Protein AF-A0A075MMZ0-F1 (afdb_monomer)

Radius of gyration: 24.99 Å; Cα contacts (8 Å, |Δi|>4): 158; chains: 1; bounding box: 72×41×54 Å

Secondary structure (DSSP, 8-state):
--EEEEEE-TTS--EEEEETT--S--SEES-TTS---EEEEEEEPPTT----HHHHHHHHHHHHHTT--------S-------------------------------------PPPP-EE-TTT--EESSHHHHHHHHHHHSGGG--

Sequence (147 aa):
MKMIQLWTNLDETEFAIKLASDAIGFRASTSDTADYVKLIDEIHEMDDQQIDWPFMLGKWIASWKDGFRHSALQYGHRTQKSQKDTAHDTLAYFPASNIKQKRKRGKRRRKSRRRKLDVRCRFCNLMFYNDVERATHEKEWHANKLL

Organism: NCBI:txid1459636

Foldseek 3Di:
DWKKWWFAAPVRPKIFIDIPPDPPDTPDIPDPPGDGDDTQAMDDDDPDDDDPRVVVRVVVSVCVVVVNGPPPVPPDDDDDDDDDDPDDDDDDDDDDDDDDDPDDPDPPPPPPPPQDQDDAAPPPRDTDNDVVVSVVCCCPVVVVVVD

Structure (mmCIF, N/CA/C/O backbone):
data_AF-A0A075MMZ0-F1
#
_entry.id   AF-A0A075MMZ0-F1
#
loop_
_atom_site.group_PDB
_atom_site.id
_atom_site.type_symbol
_atom_site.label_atom_id
_atom_site.label_alt_id
_atom_site.label_comp_id
_atom_site.label_asym_id
_atom_site.label_entity_id
_atom_site.label_seq_id
_atom_site.pdbx_PDB_ins_code
_atom_site.Cartn_x
_atom_site.Cartn_y
_atom_site.Cartn_z
_atom_site.occupancy
_atom_site.B_iso_or_equiv
_atom_site.auth_seq_id
_atom_site.auth_comp_id
_atom_site.auth_asym_id
_atom_site.auth_atom_id
_atom_site.pdbx_PDB_model_num
ATOM 1 N N . MET A 1 1 ? 0.170 -19.395 -4.534 1.00 70.06 1 MET A N 1
ATOM 2 C CA . MET A 1 1 ? -0.169 -17.962 -4.616 1.00 70.06 1 MET A CA 1
ATOM 3 C C . MET A 1 1 ? -0.259 -17.407 -3.215 1.00 70.06 1 MET A C 1
ATOM 5 O O . MET A 1 1 ? -1.097 -17.857 -2.439 1.00 70.06 1 MET A O 1
ATOM 9 N N . LYS A 1 2 ? 0.648 -16.498 -2.875 1.00 83.88 2 LYS A N 1
ATOM 10 C CA . LYS A 1 2 ? 0.616 -15.781 -1.603 1.00 83.88 2 LYS A CA 1
ATOM 11 C C . LYS A 1 2 ? -0.214 -14.514 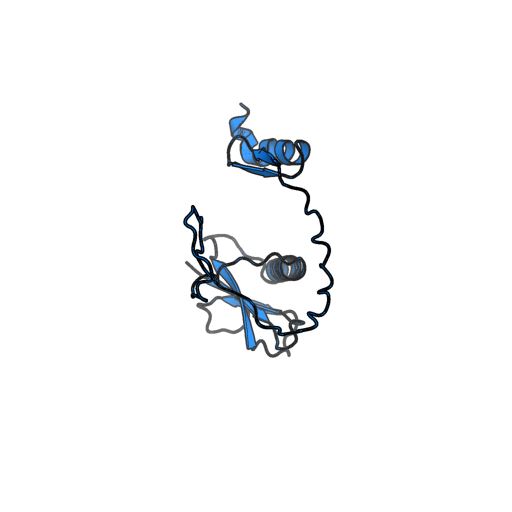-1.789 1.00 83.88 2 LYS A C 1
ATOM 13 O O . LYS A 1 2 ? -0.217 -13.921 -2.865 1.00 83.88 2 LYS A O 1
ATOM 18 N N . MET A 1 3 ? -0.961 -14.135 -0.763 1.00 90.62 3 MET A N 1
ATOM 19 C CA . MET A 1 3 ? -1.782 -12.930 -0.782 1.00 90.62 3 MET A CA 1
ATOM 20 C C . MET A 1 3 ? -1.210 -11.947 0.223 1.00 90.62 3 MET A C 1
ATOM 22 O O . MET A 1 3 ? -0.958 -12.303 1.375 1.00 90.62 3 MET A O 1
ATOM 26 N N . ILE A 1 4 ? -0.985 -10.724 -0.231 1.00 92.69 4 ILE A N 1
ATOM 27 C CA . ILE A 1 4 ? -0.482 -9.626 0.574 1.00 92.69 4 ILE A CA 1
ATOM 28 C C . ILE A 1 4 ? -1.680 -8.775 0.979 1.00 92.69 4 ILE A C 1
ATOM 30 O O . ILE A 1 4 ? -2.494 -8.396 0.141 1.00 92.69 4 ILE A O 1
ATOM 34 N N . GLN A 1 5 ? -1.773 -8.474 2.265 1.00 94.38 5 GLN A N 1
ATOM 35 C CA . GLN A 1 5 ? -2.867 -7.739 2.875 1.00 94.38 5 GLN A CA 1
ATOM 36 C C . GLN A 1 5 ? -2.368 -6.411 3.433 1.00 94.38 5 GLN A C 1
ATOM 38 O O . GLN A 1 5 ? -1.350 -6.375 4.131 1.00 94.38 5 GLN A O 1
ATOM 43 N N . LEU A 1 6 ? -3.120 -5.342 3.177 1.00 94.94 6 LEU A N 1
ATOM 44 C CA . LEU A 1 6 ? -2.913 -4.027 3.770 1.00 94.94 6 LEU A CA 1
ATOM 45 C C . LEU A 1 6 ? -3.935 -3.796 4.886 1.00 94.94 6 LEU A C 1
ATOM 47 O O . LEU A 1 6 ? -5.149 -3.798 4.661 1.00 94.94 6 LEU A O 1
ATOM 51 N N . TRP A 1 7 ? -3.421 -3.558 6.084 1.00 95.31 7 TRP A N 1
ATOM 52 C CA . TRP A 1 7 ? -4.177 -3.303 7.299 1.00 95.31 7 TRP A CA 1
ATOM 53 C C . TRP A 1 7 ? -3.994 -1.858 7.754 1.00 95.31 7 TRP A C 1
ATOM 55 O O . TRP A 1 7 ? -2.979 -1.227 7.469 1.00 95.31 7 TRP A O 1
ATOM 65 N N . THR A 1 8 ? -4.975 -1.335 8.479 1.00 96.06 8 THR A N 1
ATOM 66 C CA . THR A 1 8 ? -4.950 0.010 9.049 1.00 96.06 8 THR A CA 1
ATOM 67 C C . THR A 1 8 ? -5.586 0.041 10.439 1.00 96.06 8 THR A C 1
ATOM 69 O O . THR A 1 8 ? -6.319 -0.880 10.826 1.00 96.06 8 THR A O 1
ATOM 72 N N . ASN A 1 9 ? -5.277 1.086 11.206 1.00 95.56 9 ASN A N 1
ATOM 73 C CA . ASN A 1 9 ? -5.909 1.364 12.492 1.00 95.56 9 ASN A CA 1
ATOM 74 C C . ASN A 1 9 ? -7.335 1.924 12.316 1.00 95.56 9 ASN A C 1
ATOM 76 O O . ASN A 1 9 ? -7.796 2.186 11.205 1.00 95.56 9 ASN A O 1
ATOM 80 N N . LEU A 1 10 ? -8.058 2.112 13.424 1.00 93.81 10 LEU A N 1
ATOM 81 C CA . LEU A 1 10 ? -9.429 2.648 13.396 1.00 93.81 10 LEU A CA 1
ATOM 82 C C . LEU A 1 10 ? -9.522 4.034 12.743 1.00 93.81 10 LEU A C 1
ATOM 84 O O . LEU A 1 10 ? -10.516 4.324 12.077 1.00 93.81 10 LEU A O 1
ATOM 88 N N . ASP A 1 11 ? -8.483 4.851 12.911 1.00 93.62 11 ASP A N 1
ATOM 89 C CA . ASP A 1 11 ? -8.439 6.232 12.429 1.00 93.62 11 ASP A CA 1
ATOM 90 C C . ASP A 1 11 ? -7.936 6.368 10.982 1.00 93.62 11 ASP A C 1
ATOM 92 O O . ASP A 1 11 ? -7.897 7.474 10.447 1.00 93.62 11 ASP A O 1
ATOM 96 N N . GLU A 1 12 ? -7.562 5.261 10.330 1.00 92.50 12 GLU A N 1
ATOM 97 C CA . GLU A 1 12 ? -6.991 5.239 8.974 1.00 92.50 12 GLU A CA 1
ATOM 98 C C . GLU A 1 12 ? -5.718 6.110 8.819 1.00 92.50 12 GLU A C 1
ATOM 100 O O . GLU A 1 12 ? -5.440 6.666 7.750 1.00 92.50 12 GLU A O 1
ATOM 105 N N . THR A 1 13 ? -4.940 6.252 9.897 1.00 93.50 13 THR A N 1
ATOM 106 C CA . THR A 1 13 ? -3.694 7.039 9.946 1.00 93.50 13 THR A CA 1
ATOM 107 C C . THR A 1 13 ? -2.447 6.171 9.831 1.00 93.50 13 THR A C 1
ATOM 109 O O . THR A 1 13 ? -1.485 6.575 9.177 1.00 93.50 13 THR A O 1
ATOM 112 N N . GLU A 1 14 ? -2.484 4.983 10.433 1.00 96.56 14 GLU A N 1
ATOM 113 C CA . GLU A 1 14 ? -1.382 4.026 10.494 1.00 96.56 14 GLU A CA 1
ATOM 114 C C . GLU A 1 14 ? -1.693 2.809 9.627 1.00 96.56 14 GLU A C 1
ATOM 116 O O . GLU A 1 14 ? -2.846 2.375 9.531 1.00 96.56 14 GLU A O 1
ATOM 121 N N . PHE A 1 15 ? -0.664 2.241 9.003 1.00 96.25 15 PHE A N 1
ATOM 122 C CA . PHE A 1 15 ? -0.803 1.143 8.055 1.00 96.25 15 PHE A CA 1
ATOM 123 C C . PHE A 1 15 ? 0.241 0.056 8.288 1.00 96.25 15 PHE A C 1
ATOM 125 O O . PHE A 1 15 ? 1.387 0.335 8.637 1.00 96.25 15 PHE A O 1
ATOM 132 N N . ALA A 1 16 ? -0.145 -1.188 8.029 1.00 96.69 16 ALA A N 1
ATOM 133 C CA . ALA A 1 16 ? 0.756 -2.325 8.091 1.00 96.69 16 ALA A CA 1
ATOM 134 C C . ALA A 1 16 ? 0.458 -3.342 6.997 1.00 96.69 16 ALA A C 1
ATOM 136 O O . ALA A 1 16 ? -0.666 -3.461 6.511 1.00 96.69 16 ALA A O 1
ATOM 137 N N . ILE A 1 17 ? 1.483 -4.098 6.622 1.00 95.12 17 ILE A N 1
ATOM 138 C CA . ILE A 1 17 ? 1.398 -5.160 5.629 1.00 95.12 17 ILE A CA 1
ATOM 139 C C . ILE A 1 17 ? 1.666 -6.497 6.275 1.00 95.12 17 ILE A C 1
ATOM 141 O O . ILE A 1 17 ? 2.598 -6.662 7.062 1.00 95.12 17 ILE A O 1
ATOM 145 N N . LYS A 1 18 ? 0.860 -7.472 5.883 1.00 94.00 18 LYS A N 1
ATOM 146 C CA . LYS A 1 18 ? 0.970 -8.851 6.325 1.00 94.00 18 LYS A CA 1
ATOM 147 C C . LYS A 1 18 ? 0.694 -9.788 5.155 1.00 94.00 18 LYS A C 1
ATOM 149 O O . LYS A 1 18 ? -0.093 -9.462 4.271 1.00 94.00 18 LYS A O 1
ATOM 154 N N . LEU A 1 19 ? 1.320 -10.961 5.146 1.00 91.75 19 LEU A N 1
ATOM 155 C CA . LEU A 1 19 ? 0.895 -12.037 4.255 1.00 91.75 19 LEU A CA 1
ATOM 156 C C . LEU A 1 19 ? -0.313 -12.748 4.864 1.00 91.75 19 LEU A C 1
ATOM 158 O O . LEU A 1 19 ? -0.289 -13.111 6.038 1.00 91.75 19 LEU A O 1
ATOM 162 N N . ALA A 1 20 ? -1.339 -13.024 4.064 1.00 90.50 20 ALA A N 1
ATOM 163 C CA . ALA A 1 20 ? -2.517 -13.771 4.508 1.00 90.50 20 ALA A CA 1
ATOM 164 C C . ALA A 1 20 ? -2.145 -15.149 5.090 1.00 90.50 20 ALA A C 1
ATOM 166 O O . ALA A 1 20 ? -2.815 -15.653 5.987 1.00 90.50 20 ALA A O 1
ATOM 167 N N . SER A 1 21 ? -1.053 -15.743 4.598 1.00 87.12 21 SER A N 1
ATOM 168 C CA . SER A 1 21 ? -0.514 -17.015 5.080 1.00 87.12 21 SER A CA 1
ATOM 169 C C . SER A 1 21 ? 0.361 -16.900 6.333 1.00 87.12 21 SER A C 1
ATOM 171 O O . SER A 1 21 ? 0.688 -17.925 6.925 1.00 87.12 21 SER A O 1
ATOM 173 N N . ASP A 1 22 ? 0.785 -15.698 6.732 1.00 84.62 22 ASP A N 1
ATOM 174 C CA . ASP A 1 22 ? 1.661 -15.535 7.890 1.00 84.62 22 ASP A CA 1
ATOM 175 C C . ASP A 1 22 ? 0.876 -15.585 9.201 1.00 84.62 22 ASP A C 1
ATOM 177 O O . ASP A 1 22 ? -0.031 -14.794 9.462 1.00 84.62 22 ASP A O 1
ATOM 181 N N . ALA A 1 23 ? 1.303 -16.469 10.098 1.00 78.25 23 ALA A N 1
ATOM 182 C CA . ALA A 1 23 ? 0.935 -16.393 11.510 1.00 78.25 23 ALA A CA 1
ATOM 183 C C . ALA A 1 23 ? 1.798 -15.366 12.272 1.00 78.25 23 ALA A C 1
ATOM 185 O O . ALA A 1 23 ? 1.412 -14.888 13.336 1.00 78.25 23 ALA A O 1
ATOM 186 N N . ILE A 1 24 ? 2.962 -15.015 11.715 1.00 77.88 24 ILE A N 1
ATOM 187 C CA . ILE A 1 24 ? 4.042 -14.296 12.394 1.00 77.88 24 ILE A CA 1
ATOM 188 C C . ILE A 1 24 ? 3.968 -12.801 12.048 1.00 77.88 24 ILE A C 1
ATOM 190 O O . ILE A 1 24 ? 4.734 -12.302 11.231 1.00 77.88 24 ILE A O 1
ATOM 194 N N . GLY A 1 25 ? 3.019 -12.097 12.669 1.00 86.81 25 GLY A N 1
ATOM 195 C CA . GLY A 1 25 ? 2.983 -10.629 12.707 1.00 86.81 25 GLY A CA 1
ATOM 196 C C . GLY A 1 25 ? 2.880 -9.906 11.355 1.00 86.81 25 GLY A C 1
ATOM 197 O O . GLY A 1 25 ? 2.415 -10.461 10.357 1.00 86.81 25 GLY A O 1
ATOM 198 N N . PHE A 1 26 ? 3.271 -8.628 11.362 1.00 92.69 26 PHE A N 1
ATOM 199 C CA . PHE A 1 26 ? 3.328 -7.755 10.187 1.00 92.69 26 PHE A CA 1
ATOM 200 C C . PHE A 1 26 ? 4.747 -7.742 9.601 1.00 92.69 26 PHE A C 1
ATOM 202 O O . PHE A 1 26 ? 5.733 -7.785 10.332 1.00 92.69 26 PHE A O 1
ATOM 209 N N . ARG A 1 27 ? 4.853 -7.684 8.270 1.00 92.56 27 ARG A N 1
ATOM 210 C CA . ARG A 1 27 ? 6.125 -7.591 7.530 1.00 92.56 27 ARG A CA 1
ATOM 211 C C . ARG A 1 27 ? 6.672 -6.170 7.480 1.00 92.56 27 ARG A C 1
ATOM 213 O O . ARG A 1 27 ? 7.883 -5.987 7.424 1.00 92.56 27 ARG A O 1
ATOM 220 N N . ALA A 1 28 ? 5.778 -5.188 7.480 1.00 94.56 28 ALA A N 1
ATOM 221 C CA . ALA A 1 28 ? 6.102 -3.775 7.593 1.00 94.56 28 ALA A CA 1
ATOM 222 C C . ALA A 1 28 ? 4.940 -3.041 8.264 1.00 94.56 28 ALA A C 1
ATOM 224 O O . ALA A 1 28 ? 3.779 -3.392 8.051 1.00 94.56 28 ALA A O 1
ATOM 225 N N . SER A 1 29 ? 5.262 -2.013 9.033 1.00 96.00 29 SER A N 1
ATOM 226 C CA . SER A 1 29 ? 4.339 -1.173 9.795 1.00 96.00 29 SER A CA 1
ATOM 227 C C . SER A 1 29 ? 4.823 0.272 9.731 1.00 96.00 29 SER A C 1
ATOM 229 O O . SER A 1 29 ? 6.022 0.530 9.638 1.00 96.00 29 SER A O 1
ATOM 231 N N . THR A 1 30 ? 3.898 1.229 9.771 1.00 95.00 30 THR A N 1
ATOM 232 C CA . THR A 1 30 ? 4.242 2.644 9.984 1.00 95.00 30 THR A CA 1
ATOM 233 C C . THR A 1 30 ? 4.532 2.939 11.455 1.00 95.00 30 THR A C 1
ATOM 235 O O . THR A 1 30 ? 5.334 3.818 11.756 1.00 95.00 30 THR A O 1
ATOM 238 N N . SER A 1 31 ? 3.923 2.167 12.358 1.00 94.31 31 SER A N 1
ATOM 239 C CA . SER A 1 31 ? 4.153 2.216 13.800 1.00 94.31 31 SER A CA 1
ATOM 240 C C . SER A 1 31 ? 4.097 0.820 14.424 1.00 94.31 31 SER A C 1
ATOM 242 O O . SER A 1 31 ? 3.183 0.044 14.148 1.00 94.31 31 SER A O 1
ATOM 244 N N . ASP A 1 32 ? 5.031 0.498 15.312 1.00 91.12 32 ASP A N 1
ATOM 245 C CA . ASP A 1 32 ? 5.052 -0.805 15.996 1.00 91.12 32 ASP A CA 1
ATOM 246 C C . ASP A 1 32 ? 4.097 -0.869 17.197 1.00 91.12 32 ASP A C 1
ATOM 248 O O . ASP A 1 32 ? 3.865 -1.937 17.758 1.00 91.12 32 ASP A O 1
ATOM 252 N N . THR A 1 33 ? 3.528 0.272 17.593 1.00 92.19 33 THR A N 1
ATOM 253 C CA . THR A 1 33 ? 2.624 0.392 18.748 1.00 92.19 33 THR A CA 1
ATOM 254 C C . THR A 1 33 ? 1.157 0.544 18.358 1.00 92.19 33 THR A C 1
ATOM 256 O O . THR A 1 33 ? 0.301 0.622 19.236 1.00 92.19 33 THR A O 1
ATOM 259 N N . ALA A 1 34 ? 0.853 0.626 17.061 1.00 92.56 34 ALA A N 1
ATOM 260 C CA . ALA A 1 34 ? -0.504 0.833 16.578 1.00 92.56 34 ALA A CA 1
ATOM 261 C C . ALA A 1 34 ? -1.291 -0.483 16.478 1.00 92.56 34 ALA A C 1
ATOM 263 O O . ALA A 1 34 ? -0.780 -1.501 16.011 1.00 92.56 34 ALA A O 1
ATOM 264 N N . ASP A 1 35 ? -2.574 -0.424 16.839 1.00 93.94 35 ASP A N 1
ATOM 265 C CA . ASP A 1 35 ? -3.500 -1.543 16.684 1.00 93.94 35 ASP A CA 1
ATOM 266 C C . ASP A 1 35 ? -4.096 -1.565 15.270 1.00 93.94 35 ASP A C 1
ATOM 268 O O . ASP A 1 35 ? -4.989 -0.788 14.914 1.00 93.94 35 ASP A O 1
ATOM 272 N N . TYR A 1 36 ? -3.608 -2.490 14.448 1.00 93.94 36 TYR A N 1
ATOM 273 C CA . TYR A 1 36 ? -4.074 -2.700 13.078 1.00 93.94 36 TYR A CA 1
ATOM 274 C C . TYR A 1 36 ? -5.283 -3.638 13.050 1.00 93.94 36 TYR A C 1
ATOM 276 O O . TYR A 1 36 ? -5.148 -4.859 13.003 1.00 93.94 36 TYR A O 1
ATOM 284 N N . VAL A 1 37 ? -6.484 -3.063 13.076 1.00 93.19 37 VAL A N 1
ATOM 285 C CA . VAL A 1 37 ? -7.737 -3.823 13.237 1.00 93.19 37 VAL A CA 1
ATOM 286 C C . VAL A 1 37 ? -8.526 -4.018 11.945 1.00 93.19 37 VAL A C 1
ATOM 288 O O . VAL A 1 37 ? -9.439 -4.841 11.901 1.00 93.19 37 VAL A O 1
ATOM 291 N N . LYS A 1 38 ? -8.219 -3.255 10.890 1.00 94.06 38 LYS A N 1
ATOM 292 C CA . LYS A 1 38 ? -9.046 -3.194 9.681 1.00 94.06 38 LYS A CA 1
ATOM 293 C C . LYS A 1 38 ? -8.242 -3.524 8.432 1.00 94.06 38 LYS A C 1
ATOM 295 O O . LYS A 1 38 ? -7.313 -2.805 8.087 1.00 94.06 38 LYS A O 1
ATOM 300 N N . LEU A 1 39 ? -8.667 -4.550 7.704 1.00 93.50 39 LEU A N 1
ATOM 301 C CA . LEU A 1 39 ? -8.189 -4.845 6.355 1.00 93.50 39 LEU A CA 1
ATOM 302 C C . LEU A 1 39 ? -8.814 -3.869 5.344 1.00 93.50 39 LEU A C 1
ATOM 304 O O . LEU A 1 39 ? -10.031 -3.663 5.351 1.00 93.50 39 LEU A O 1
ATOM 308 N N . ILE A 1 40 ? -7.999 -3.277 4.469 1.00 92.56 40 ILE A N 1
ATOM 309 C CA . ILE A 1 40 ? -8.455 -2.274 3.490 1.00 92.56 40 ILE A CA 1
ATOM 310 C C . ILE A 1 40 ? -8.124 -2.602 2.038 1.00 92.56 40 ILE A C 1
ATOM 312 O O . ILE A 1 40 ? -8.796 -2.067 1.154 1.00 92.56 40 ILE A O 1
ATOM 316 N N . ASP A 1 41 ? -7.122 -3.441 1.785 1.00 91.69 41 ASP A N 1
ATOM 317 C CA . ASP A 1 41 ? -6.742 -3.843 0.434 1.00 91.69 41 ASP A CA 1
ATOM 318 C C . ASP A 1 41 ? -6.004 -5.190 0.449 1.00 91.69 41 ASP A C 1
ATOM 320 O O . ASP A 1 41 ? -5.383 -5.557 1.450 1.00 91.69 41 ASP A O 1
ATOM 324 N N . GLU A 1 42 ? -6.079 -5.921 -0.660 1.00 93.25 42 GLU A N 1
ATOM 325 C CA . GLU A 1 42 ? -5.434 -7.219 -0.851 1.00 93.25 42 GLU A CA 1
ATOM 326 C C . GLU A 1 42 ? -4.911 -7.341 -2.283 1.00 93.25 42 GLU A C 1
ATOM 328 O O . GLU A 1 42 ? -5.619 -7.055 -3.250 1.00 93.25 42 GLU A O 1
ATOM 333 N N . ILE A 1 43 ? -3.674 -7.809 -2.434 1.00 89.44 43 ILE A N 1
ATOM 334 C CA . ILE A 1 43 ? -3.067 -8.077 -3.740 1.00 89.44 43 ILE A CA 1
ATOM 335 C C . ILE A 1 43 ? -2.459 -9.473 -3.763 1.00 89.44 43 ILE A C 1
ATOM 337 O O . ILE A 1 43 ? -2.009 -10.003 -2.748 1.00 89.44 43 ILE A O 1
ATOM 341 N N . HIS A 1 44 ? -2.445 -10.077 -4.945 1.00 88.50 44 HIS A N 1
ATOM 342 C CA . HIS A 1 44 ? -1.760 -11.345 -5.145 1.00 88.50 44 HIS A CA 1
ATOM 343 C C . HIS A 1 44 ? -0.272 -11.065 -5.335 1.00 88.50 44 HIS A C 1
ATOM 345 O O . HIS A 1 44 ? 0.102 -10.229 -6.159 1.00 88.50 44 HIS A O 1
ATOM 351 N N . GLU A 1 45 ? 0.565 -11.755 -4.565 1.00 81.44 45 GLU A N 1
ATOM 352 C CA . GLU A 1 45 ? 2.005 -11.765 -4.789 1.00 81.44 45 GLU A CA 1
ATOM 353 C C . GLU A 1 45 ? 2.260 -12.433 -6.143 1.00 81.44 45 GLU A C 1
ATOM 355 O O . GLU A 1 45 ? 1.793 -13.548 -6.393 1.00 81.44 45 GLU A O 1
ATOM 360 N N . MET A 1 46 ? 2.945 -11.722 -7.038 1.00 76.56 46 MET A N 1
ATOM 361 C CA . MET A 1 46 ? 3.481 -12.324 -8.253 1.00 76.56 46 MET A CA 1
ATOM 362 C C . MET A 1 46 ? 4.753 -13.068 -7.852 1.00 76.56 46 MET A C 1
ATOM 364 O O . MET A 1 46 ? 5.603 -12.496 -7.169 1.00 76.56 46 MET A O 1
ATOM 368 N N . ASP A 1 47 ? 4.832 -14.346 -8.212 1.00 72.50 47 ASP A N 1
ATOM 369 C CA . ASP A 1 47 ? 5.897 -15.226 -7.740 1.00 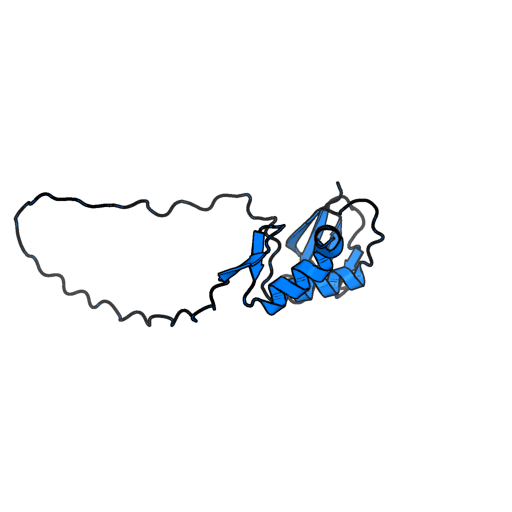72.50 47 ASP A CA 1
ATOM 370 C C . ASP A 1 47 ? 7.297 -14.699 -8.156 1.00 72.50 47 ASP A C 1
ATOM 372 O O . ASP A 1 47 ? 7.474 -14.100 -9.218 1.00 72.50 47 ASP A O 1
ATOM 376 N N . ASP A 1 48 ? 8.276 -14.931 -7.273 1.00 64.88 48 ASP A N 1
ATOM 377 C CA . ASP A 1 48 ? 9.734 -14.771 -7.444 1.00 64.88 48 ASP A CA 1
ATOM 378 C C . ASP A 1 48 ? 10.370 -13.371 -7.353 1.00 64.88 48 ASP A C 1
ATOM 380 O O . ASP A 1 48 ? 11.587 -13.246 -7.526 1.00 64.88 48 ASP A O 1
ATOM 384 N N . GLN A 1 49 ? 9.633 -12.317 -6.992 1.00 72.81 49 GLN A N 1
ATOM 385 C CA . GLN A 1 49 ? 10.256 -11.009 -6.755 1.00 72.81 49 GLN A CA 1
ATOM 386 C C . GLN A 1 49 ? 10.619 -10.805 -5.279 1.00 72.81 49 GLN A C 1
ATOM 388 O O . GLN A 1 49 ? 9.791 -10.961 -4.386 1.00 72.81 49 GLN A O 1
ATOM 393 N N . GLN A 1 50 ? 11.865 -10.416 -5.001 1.00 82.38 50 GLN A N 1
ATOM 394 C CA . GLN A 1 50 ? 12.254 -9.968 -3.666 1.00 82.38 50 GLN A CA 1
ATOM 395 C C . GLN A 1 50 ? 11.530 -8.650 -3.356 1.00 82.38 50 GLN A C 1
ATOM 397 O O . GLN A 1 50 ? 11.832 -7.613 -3.947 1.00 82.38 50 GLN A O 1
ATOM 402 N N . ILE A 1 51 ? 10.548 -8.699 -2.454 1.00 86.12 51 ILE A N 1
ATOM 403 C CA . ILE A 1 51 ? 9.745 -7.531 -2.081 1.00 86.12 51 ILE A CA 1
ATOM 404 C C . ILE A 1 51 ? 10.450 -6.755 -0.969 1.00 86.12 51 ILE A C 1
ATOM 406 O O . ILE A 1 51 ? 10.672 -7.270 0.128 1.00 86.12 51 ILE A O 1
ATOM 410 N N . ASP A 1 52 ? 10.748 -5.487 -1.241 1.00 91.94 52 ASP A N 1
ATOM 411 C CA . ASP A 1 52 ? 11.093 -4.504 -0.216 1.00 91.94 52 ASP A CA 1
ATOM 412 C C . ASP A 1 52 ? 9.803 -4.042 0.485 1.00 91.94 52 ASP A C 1
ATOM 414 O O . ASP A 1 52 ? 9.043 -3.218 -0.036 1.00 91.94 52 ASP A O 1
ATOM 418 N N . TRP A 1 53 ? 9.523 -4.636 1.650 1.00 92.25 53 TRP A N 1
ATOM 419 C CA . TRP A 1 53 ? 8.280 -4.419 2.393 1.00 92.25 53 TRP A CA 1
ATOM 420 C C . TRP A 1 53 ? 8.059 -2.953 2.805 1.00 92.25 53 TRP A C 1
ATOM 422 O O . TRP A 1 53 ? 6.973 -2.441 2.516 1.00 92.25 53 TRP A O 1
ATOM 432 N N . PRO A 1 54 ? 9.031 -2.243 3.420 1.00 93.75 54 PRO A N 1
ATOM 433 C CA . PRO A 1 54 ? 8.895 -0.813 3.707 1.00 93.75 54 PRO A CA 1
ATOM 434 C C . PRO A 1 54 ? 8.602 0.046 2.473 1.00 93.75 54 PRO A C 1
ATOM 436 O O . PRO A 1 54 ? 7.712 0.902 2.507 1.00 93.75 54 PRO A O 1
ATOM 439 N N . PHE A 1 55 ? 9.315 -0.184 1.366 1.00 92.62 55 PHE A N 1
ATOM 440 C CA . PHE A 1 55 ? 9.091 0.573 0.135 1.00 92.62 55 PHE A CA 1
ATOM 441 C C . PHE A 1 55 ? 7.686 0.334 -0.425 1.00 92.62 55 PHE A C 1
ATOM 443 O O . PHE A 1 55 ? 6.975 1.279 -0.787 1.00 92.62 55 PHE A O 1
ATOM 450 N N . MET A 1 56 ? 7.272 -0.932 -0.468 1.00 92.06 56 MET A N 1
ATOM 451 C CA . MET A 1 56 ? 5.969 -1.330 -0.979 1.00 92.06 56 MET A CA 1
ATOM 452 C C . MET A 1 56 ? 4.836 -0.773 -0.108 1.00 92.06 56 MET A C 1
ATOM 454 O O . MET A 1 56 ? 3.882 -0.218 -0.653 1.00 92.06 56 MET A O 1
ATOM 458 N N . LEU A 1 57 ? 4.995 -0.779 1.221 1.00 94.12 57 LEU A N 1
ATOM 459 C CA . LEU A 1 57 ? 4.081 -0.112 2.151 1.00 94.12 57 LEU A CA 1
ATOM 460 C C . LEU A 1 57 ? 3.921 1.373 1.820 1.00 94.12 57 LEU A C 1
ATOM 462 O O . LEU A 1 57 ? 2.800 1.845 1.633 1.00 94.12 57 LEU A O 1
ATOM 466 N N . GLY A 1 58 ? 5.028 2.104 1.670 1.00 94.19 58 GLY A N 1
ATOM 467 C CA . GLY A 1 58 ? 4.987 3.528 1.331 1.00 94.19 58 GLY A CA 1
ATOM 468 C C . GLY A 1 58 ? 4.261 3.806 0.010 1.00 94.19 58 GLY A C 1
ATOM 469 O O . GLY A 1 58 ? 3.416 4.702 -0.067 1.00 94.19 58 GLY A O 1
ATOM 470 N N . LYS A 1 59 ? 4.537 3.006 -1.027 1.00 92.12 59 LYS A N 1
ATOM 471 C CA . LYS A 1 59 ? 3.868 3.119 -2.334 1.00 92.12 59 LYS A CA 1
ATOM 472 C C . LYS A 1 59 ? 2.381 2.786 -2.267 1.00 92.12 59 LYS A C 1
ATOM 474 O O . LYS A 1 59 ? 1.574 3.466 -2.910 1.00 92.12 59 LYS A O 1
ATOM 479 N N . TRP A 1 60 ? 2.010 1.775 -1.491 1.00 92.31 60 TRP A N 1
ATOM 480 C CA . TRP A 1 60 ? 0.621 1.357 -1.358 1.00 92.31 60 TRP A CA 1
ATOM 481 C C . TRP A 1 60 ? -0.201 2.390 -0.583 1.00 92.31 60 TRP A C 1
ATOM 483 O O . TRP A 1 60 ? -1.278 2.768 -1.040 1.00 92.31 60 TRP A O 1
ATOM 493 N N . ILE A 1 61 ? 0.342 2.947 0.507 1.00 92.81 61 ILE A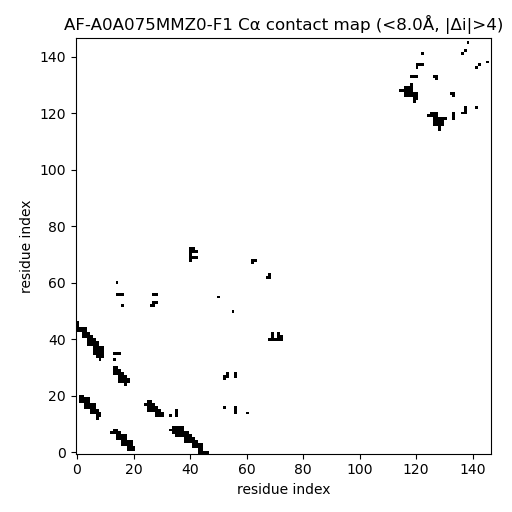 N 1
ATOM 494 C CA . ILE A 1 61 ? -0.289 4.047 1.255 1.00 92.81 61 ILE A CA 1
ATOM 495 C C . ILE A 1 61 ? -0.494 5.268 0.355 1.00 92.81 61 ILE A C 1
ATOM 497 O O . ILE A 1 61 ? -1.575 5.856 0.364 1.00 92.81 61 ILE A O 1
ATOM 501 N N . ALA A 1 62 ? 0.521 5.656 -0.426 1.00 90.81 62 ALA A N 1
ATOM 502 C CA . ALA A 1 62 ? 0.409 6.782 -1.352 1.00 90.81 62 ALA A CA 1
ATOM 503 C C . ALA A 1 62 ? -0.730 6.559 -2.362 1.00 90.81 62 ALA A C 1
ATOM 505 O O . ALA A 1 62 ? -1.611 7.405 -2.498 1.00 90.81 62 ALA A O 1
ATOM 506 N N . SER A 1 63 ? -0.779 5.372 -2.972 1.00 89.06 63 SER A N 1
ATOM 507 C CA . SER A 1 63 ? -1.833 4.995 -3.923 1.00 89.06 63 SER A CA 1
ATOM 508 C C . SER A 1 63 ? -3.226 5.005 -3.281 1.00 89.06 63 SER A C 1
ATOM 510 O O . SER A 1 63 ? -4.189 5.503 -3.869 1.00 89.06 63 SER A O 1
ATOM 512 N N . TRP A 1 64 ? -3.331 4.511 -2.044 1.00 87.12 64 TRP A N 1
ATOM 513 C CA . TRP A 1 64 ? -4.581 4.493 -1.289 1.00 87.12 64 TRP A CA 1
ATOM 514 C C . TRP A 1 64 ? -5.076 5.910 -0.962 1.00 87.12 64 TRP A C 1
ATOM 516 O O . TRP A 1 64 ? -6.259 6.207 -1.155 1.00 87.12 64 TRP A O 1
ATOM 526 N N . LYS A 1 65 ? -4.174 6.806 -0.533 1.00 87.06 65 LYS A N 1
ATOM 527 C CA . LYS A 1 65 ? -4.477 8.222 -0.253 1.00 87.06 65 LYS A CA 1
ATOM 528 C C . LYS A 1 65 ? -4.883 8.991 -1.512 1.00 87.06 65 LYS A C 1
ATOM 530 O O . LYS A 1 65 ? -5.784 9.826 -1.441 1.00 87.06 65 LYS A O 1
ATOM 535 N N . ASP A 1 66 ? -4.311 8.646 -2.663 1.00 86.25 66 ASP A N 1
ATOM 536 C CA . ASP A 1 66 ? -4.690 9.201 -3.970 1.00 86.25 66 ASP A CA 1
ATOM 537 C C . ASP A 1 66 ? -6.058 8.691 -4.473 1.00 86.25 66 ASP A C 1
ATOM 539 O O . ASP A 1 66 ? -6.570 9.130 -5.508 1.00 86.25 66 ASP A O 1
ATOM 543 N N . GLY A 1 67 ? -6.705 7.791 -3.722 1.00 81.19 67 GLY A N 1
ATOM 544 C CA . GLY A 1 67 ? -8.018 7.239 -4.039 1.00 81.19 67 GLY A CA 1
ATOM 545 C C . GLY A 1 67 ? -7.975 6.083 -5.037 1.00 81.19 67 GLY A C 1
ATOM 546 O O . GLY A 1 67 ? -9.033 5.646 -5.503 1.00 81.19 67 GLY A O 1
ATOM 547 N N . PHE A 1 68 ? -6.785 5.569 -5.355 1.00 67.12 68 PHE A N 1
ATOM 548 C CA . PHE A 1 68 ? -6.620 4.358 -6.142 1.00 67.12 68 PHE A CA 1
ATOM 549 C C . PHE A 1 68 ? -6.764 3.147 -5.215 1.00 67.12 68 PHE A C 1
ATOM 551 O O . PHE A 1 68 ? -5.878 2.832 -4.426 1.00 67.12 68 PHE A O 1
ATOM 558 N N . ARG A 1 69 ? -7.927 2.490 -5.267 1.00 65.81 69 ARG A N 1
ATOM 559 C CA . ARG A 1 69 ? -8.195 1.263 -4.505 1.00 65.81 69 ARG A CA 1
ATOM 560 C C . ARG A 1 69 ? -8.059 0.077 -5.444 1.00 65.81 69 ARG A C 1
ATOM 562 O O . ARG A 1 69 ? -8.874 -0.038 -6.369 1.00 65.81 69 ARG A O 1
ATOM 569 N N . HIS A 1 70 ? -7.079 -0.801 -5.212 1.00 58.19 70 HIS A N 1
ATOM 570 C CA . HIS A 1 70 ? -7.085 -2.093 -5.884 1.00 58.19 70 HIS A CA 1
ATOM 571 C C . HIS A 1 70 ? -8.349 -2.806 -5.407 1.00 58.19 70 HIS A C 1
ATOM 573 O O . HIS A 1 70 ? -8.581 -3.069 -4.235 1.00 58.19 70 HIS A O 1
ATOM 579 N N . SER A 1 71 ? -9.307 -2.942 -6.313 1.00 47.53 71 SER A N 1
ATOM 580 C CA . SER A 1 71 ? -10.634 -3.428 -5.964 1.00 47.53 71 SER A CA 1
ATOM 581 C C . SER A 1 71 ? -10.603 -4.952 -5.900 1.00 47.53 71 SER A C 1
ATOM 583 O O . SER A 1 71 ? -11.210 -5.603 -6.741 1.00 47.53 71 SER A O 1
ATOM 585 N N . ALA A 1 72 ? -9.891 -5.525 -4.927 1.00 46.16 72 ALA A N 1
ATOM 586 C CA . ALA A 1 72 ? -9.958 -6.959 -4.637 1.00 46.16 72 ALA A CA 1
ATOM 587 C C . ALA A 1 72 ? -11.181 -7.321 -3.767 1.00 46.16 72 ALA A C 1
ATOM 589 O O . ALA A 1 72 ? -11.670 -8.442 -3.831 1.00 46.16 72 ALA A O 1
ATOM 590 N N . LEU A 1 73 ? -11.778 -6.350 -3.058 1.00 45.91 73 LEU A N 1
ATOM 591 C CA . LEU A 1 73 ? -13.005 -6.539 -2.263 1.00 45.91 73 LEU A CA 1
ATOM 592 C C . LEU A 1 73 ? -14.324 -6.301 -3.035 1.00 45.91 73 LEU A C 1
ATOM 594 O O . LEU A 1 73 ? -15.374 -6.103 -2.425 1.00 45.91 73 LEU A O 1
ATOM 598 N N . GLN A 1 74 ? -14.328 -6.345 -4.374 1.00 43.03 74 GLN A N 1
ATOM 599 C CA . GLN A 1 74 ? -15.578 -6.413 -5.154 1.00 43.03 74 GLN A CA 1
ATOM 600 C C . GLN A 1 74 ? -16.048 -7.863 -5.366 1.00 43.03 74 GLN A C 1
ATOM 602 O O . GLN A 1 74 ? -16.379 -8.263 -6.475 1.00 43.03 74 GLN A O 1
ATOM 607 N N . TYR A 1 75 ? -16.134 -8.650 -4.295 1.00 39.91 75 TYR A N 1
ATOM 608 C CA . TYR A 1 75 ? -16.934 -9.877 -4.281 1.00 39.91 75 TYR A CA 1
ATOM 609 C C . TYR A 1 75 ? -17.887 -9.827 -3.086 1.00 39.91 75 TYR A C 1
ATOM 611 O O . TYR A 1 75 ? -17.523 -10.153 -1.963 1.00 39.91 75 TYR A O 1
ATOM 619 N N . GLY A 1 76 ? -19.121 -9.371 -3.327 1.00 34.59 76 GLY A N 1
ATOM 620 C CA . GLY A 1 76 ? -20.180 -9.392 -2.314 1.00 34.59 76 GLY A CA 1
ATOM 621 C C . GLY A 1 76 ? -21.257 -8.327 -2.498 1.00 34.59 76 GLY A C 1
ATOM 622 O O . GLY A 1 76 ? -21.210 -7.270 -1.882 1.00 34.59 76 GLY A O 1
ATOM 623 N N . HIS A 1 77 ? -22.227 -8.623 -3.364 1.00 41.66 77 HIS A N 1
ATOM 624 C CA . HIS A 1 77 ? -23.538 -7.984 -3.539 1.00 41.66 77 HIS A CA 1
ATOM 625 C C . HIS A 1 77 ? -23.954 -6.866 -2.555 1.00 41.66 77 HIS A C 1
ATOM 627 O O . HIS A 1 77 ? -24.283 -7.119 -1.398 1.00 41.66 77 HIS A O 1
ATOM 633 N N . ARG A 1 78 ? -24.213 -5.664 -3.096 1.00 32.81 78 ARG A N 1
ATOM 634 C CA . ARG A 1 78 ? -25.301 -4.808 -2.589 1.00 32.81 78 ARG A CA 1
ATOM 635 C C . ARG A 1 78 ? -26.145 -4.211 -3.718 1.00 32.81 78 ARG A C 1
ATOM 637 O O . ARG A 1 78 ? -25.931 -3.100 -4.185 1.00 32.81 78 ARG A O 1
ATOM 644 N N . THR A 1 79 ? -27.115 -5.042 -4.106 1.00 40.22 79 THR A N 1
ATOM 645 C CA . THR A 1 79 ? -28.516 -4.739 -4.453 1.00 40.22 79 THR A CA 1
ATOM 646 C C . THR A 1 79 ? -28.816 -3.659 -5.494 1.00 40.22 79 THR A C 1
ATOM 648 O O . THR A 1 79 ? -28.788 -2.463 -5.214 1.00 40.22 79 THR A O 1
ATOM 651 N N . GLN A 1 80 ? -29.237 -4.158 -6.662 1.00 50.31 80 GLN A N 1
ATOM 652 C CA . GLN A 1 80 ? -30.384 -3.714 -7.462 1.00 50.31 80 GLN A CA 1
ATOM 653 C C . GLN A 1 80 ? -30.911 -2.300 -7.172 1.00 50.31 80 GLN A C 1
ATOM 655 O O . GLN A 1 80 ? -31.574 -2.050 -6.163 1.00 50.31 80 GLN A O 1
ATOM 660 N N . LYS A 1 81 ? -30.761 -1.407 -8.154 1.00 39.97 81 LYS A N 1
ATOM 661 C CA . LYS A 1 81 ? -31.711 -0.311 -8.333 1.00 39.97 81 LYS A CA 1
ATOM 662 C C . LYS A 1 81 ? -32.095 -0.156 -9.801 1.00 39.97 81 LYS A C 1
ATOM 664 O O . LYS A 1 81 ? -31.407 0.493 -10.576 1.00 39.97 81 LYS A O 1
ATOM 669 N N . SER A 1 82 ? -33.244 -0.767 -10.088 1.00 39.88 82 SER A N 1
ATOM 670 C CA . SER A 1 82 ? -34.264 -0.379 -11.060 1.00 39.88 82 SER A CA 1
ATOM 671 C C . SER A 1 82 ? -33.821 -0.248 -12.518 1.00 39.88 82 SER A C 1
ATOM 673 O O . SER A 1 82 ? -33.516 0.837 -13.003 1.00 39.88 82 SER A O 1
ATOM 675 N N . GLN A 1 83 ? -33.970 -1.352 -13.250 1.00 46.78 83 GLN A N 1
ATOM 676 C CA . GLN A 1 83 ? -34.600 -1.267 -14.564 1.00 46.78 83 GLN A CA 1
ATOM 677 C C . GLN A 1 83 ? -35.985 -0.627 -14.379 1.00 46.78 83 GLN A C 1
ATOM 679 O O . GLN A 1 83 ? -36.797 -1.129 -13.607 1.00 46.78 83 GLN A O 1
ATOM 684 N N . LYS A 1 84 ? -36.175 0.541 -14.985 1.00 38.00 84 LYS A N 1
ATOM 685 C CA . LYS A 1 84 ? -37.448 1.161 -15.373 1.00 38.00 84 LYS A CA 1
ATOM 686 C C . LYS A 1 84 ? -37.094 2.269 -16.357 1.00 38.00 84 LYS A C 1
ATOM 688 O O . LYS A 1 84 ? -36.165 3.024 -16.092 1.00 38.00 84 LYS A O 1
ATOM 693 N N . ASP A 1 85 ? -37.775 2.520 -17.453 1.00 34.88 85 ASP A N 1
ATOM 694 C CA . ASP A 1 85 ? -38.785 1.819 -18.236 1.00 34.88 85 ASP A CA 1
ATOM 695 C C . ASP A 1 85 ? -38.785 2.652 -19.522 1.00 34.88 85 ASP A C 1
ATOM 697 O O . ASP A 1 85 ? -38.900 3.882 -19.463 1.00 34.88 85 ASP A O 1
ATOM 701 N N . THR A 1 86 ? -38.620 2.023 -20.678 1.00 36.00 86 THR A N 1
ATOM 702 C CA . THR A 1 86 ? -38.938 2.655 -21.957 1.00 36.00 86 THR A CA 1
ATOM 703 C C . THR A 1 86 ? -40.457 2.612 -22.079 1.00 36.00 86 THR A C 1
ATOM 705 O O . THR A 1 86 ? -41.033 1.579 -22.404 1.00 36.00 86 THR A O 1
ATOM 708 N N . ALA A 1 87 ? -41.115 3.716 -21.729 1.00 34.84 87 ALA A N 1
ATOM 709 C CA . ALA A 1 87 ? -42.546 3.889 -21.922 1.00 34.84 87 ALA A CA 1
ATOM 710 C C . ALA A 1 87 ? -42.833 4.188 -23.400 1.00 34.84 87 ALA A C 1
ATOM 712 O O . ALA A 1 87 ? -42.339 5.182 -23.932 1.00 34.84 87 ALA A O 1
ATOM 713 N N . HIS A 1 88 ? -43.673 3.369 -24.031 1.0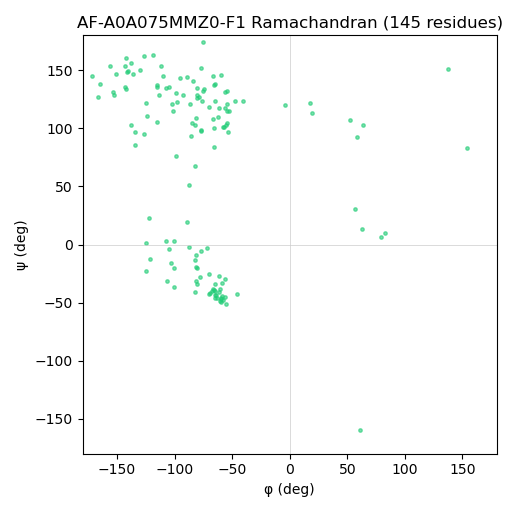0 34.12 88 HIS A N 1
ATOM 714 C CA . HIS A 1 88 ? -44.493 3.805 -25.153 1.00 34.12 88 HIS A CA 1
ATOM 715 C C . HIS A 1 88 ? -45.957 3.516 -24.801 1.00 34.12 88 HIS A C 1
ATOM 717 O O . HIS A 1 88 ? -46.360 2.367 -24.669 1.00 34.12 88 HIS A O 1
ATOM 723 N N . ASP A 1 89 ? -46.682 4.615 -24.593 1.00 35.56 89 ASP A N 1
ATOM 724 C CA . ASP A 1 89 ? -48.007 4.871 -25.155 1.00 35.56 89 ASP A CA 1
ATOM 725 C C . ASP A 1 89 ? -49.177 3.959 -24.752 1.00 35.56 89 ASP A C 1
ATOM 727 O O . ASP A 1 89 ? -49.353 2.871 -25.289 1.00 35.56 89 ASP A O 1
ATOM 731 N N . THR A 1 90 ? -50.041 4.449 -23.855 1.00 34.19 90 THR A N 1
ATOM 732 C CA . THR A 1 90 ? -51.485 4.593 -24.138 1.00 34.19 90 THR A CA 1
ATOM 733 C C . THR A 1 90 ? -52.216 5.351 -23.024 1.00 34.19 90 THR A C 1
ATOM 735 O O . THR A 1 90 ? -51.881 5.292 -21.842 1.00 34.19 90 THR A O 1
ATOM 738 N N . LEU A 1 91 ? -53.209 6.119 -23.464 1.00 44.62 91 LEU A N 1
ATOM 739 C CA . LEU A 1 91 ? -54.033 7.087 -22.744 1.00 44.62 91 LEU A CA 1
ATOM 740 C C . LEU A 1 91 ? -54.928 6.460 -21.662 1.00 44.62 91 LEU A C 1
ATOM 742 O O . LEU A 1 91 ? -55.637 5.496 -21.935 1.00 44.62 91 LEU A O 1
ATOM 746 N N . ALA A 1 92 ? -55.024 7.107 -20.495 1.00 32.69 92 ALA A N 1
ATOM 747 C CA . ALA A 1 92 ? -56.227 7.059 -19.664 1.00 32.69 92 ALA A CA 1
ATOM 748 C C . ALA A 1 92 ? -56.367 8.317 -18.787 1.00 32.69 92 ALA A C 1
ATOM 750 O O . ALA A 1 92 ? -55.439 8.780 -18.130 1.00 32.69 92 ALA A O 1
ATOM 751 N N . TYR A 1 93 ? -57.575 8.856 -18.857 1.00 35.44 93 TYR A N 1
ATOM 752 C CA . TYR A 1 93 ? -58.157 10.057 -18.270 1.00 35.44 93 TYR A CA 1
ATOM 753 C C . TYR A 1 93 ? -58.513 9.869 -16.777 1.00 35.44 93 TYR A C 1
ATOM 755 O O . TYR A 1 93 ? -58.803 8.742 -16.390 1.00 35.44 93 TYR A O 1
ATOM 763 N N . PHE A 1 94 ? -58.500 10.973 -15.996 1.00 39.47 94 PHE A N 1
ATOM 764 C CA . PHE A 1 94 ? -59.236 11.303 -14.736 1.00 39.47 94 PHE A CA 1
ATOM 765 C C . PHE A 1 94 ? -58.389 12.006 -13.635 1.00 39.47 94 PHE A C 1
ATOM 767 O O . PHE A 1 94 ? -57.165 11.880 -13.628 1.00 39.47 94 PHE A O 1
ATOM 774 N N . PRO A 1 95 ? -58.997 12.854 -12.765 1.00 41.84 95 PRO A N 1
ATOM 775 C CA . PRO A 1 95 ? -58.483 14.191 -12.472 1.00 41.84 95 PRO A CA 1
ATOM 776 C C . PRO A 1 95 ? -58.083 14.456 -11.004 1.00 41.84 95 PRO A C 1
ATOM 778 O O . PRO A 1 95 ? -58.477 13.768 -10.072 1.00 41.84 95 PRO A O 1
ATOM 781 N N . ALA A 1 96 ? -57.302 15.532 -10.867 1.00 42.56 96 ALA A N 1
ATOM 782 C CA . ALA A 1 96 ? -57.053 16.421 -9.727 1.00 42.56 96 ALA A CA 1
ATOM 783 C C . ALA A 1 96 ? -57.423 15.988 -8.290 1.00 42.56 96 ALA A C 1
ATOM 785 O O . ALA A 1 96 ? -58.586 15.985 -7.902 1.00 42.56 96 ALA A O 1
ATOM 786 N N . SER A 1 97 ? -56.406 15.965 -7.420 1.00 34.84 97 SER A N 1
ATOM 787 C CA . SER A 1 97 ? -56.524 16.577 -6.089 1.00 34.84 97 SER A CA 1
ATOM 788 C C . SER A 1 97 ? -55.168 17.039 -5.542 1.00 34.84 97 SER A C 1
ATOM 790 O O . SER A 1 97 ? -54.184 16.303 -5.523 1.00 34.84 97 SER A O 1
ATOM 792 N N . ASN A 1 98 ? -55.159 18.300 -5.112 1.00 48.28 98 ASN A N 1
ATOM 793 C CA . ASN A 1 98 ? -54.105 19.060 -4.445 1.00 48.28 98 ASN A CA 1
ATOM 794 C C . ASN A 1 98 ? -53.305 18.293 -3.380 1.00 48.28 98 ASN A C 1
ATOM 796 O O . ASN A 1 98 ? -53.864 17.959 -2.342 1.00 48.28 98 ASN A O 1
ATOM 800 N N . ILE A 1 99 ? -51.974 18.233 -3.523 1.00 47.84 99 ILE A N 1
ATOM 801 C CA . ILE A 1 99 ? -51.054 18.226 -2.373 1.00 47.84 99 ILE A CA 1
ATOM 802 C C . ILE A 1 99 ? -49.856 19.134 -2.685 1.00 47.84 99 ILE A C 1
ATOM 804 O O . ILE A 1 99 ? -48.928 18.786 -3.415 1.00 47.84 99 ILE A O 1
ATOM 808 N N . LYS A 1 100 ? -49.873 20.335 -2.094 1.00 51.00 100 LYS A N 1
ATOM 809 C CA . LYS A 1 100 ? -48.720 21.236 -2.010 1.00 51.00 100 LYS A CA 1
ATOM 810 C C . LYS A 1 100 ? -47.651 20.590 -1.123 1.00 51.00 100 LYS A C 1
ATOM 812 O O . LYS A 1 100 ? -47.714 20.702 0.096 1.00 51.00 100 LYS A O 1
ATOM 817 N N . GLN A 1 101 ? -46.624 19.988 -1.717 1.00 51.03 101 GLN A N 1
ATOM 818 C CA . GLN A 1 101 ? -45.389 19.657 -1.003 1.00 51.03 101 GLN A CA 1
ATOM 819 C C . GLN A 1 101 ? -44.213 20.443 -1.580 1.00 51.03 101 GLN A C 1
ATOM 821 O O . GLN A 1 101 ? -43.689 20.162 -2.658 1.00 51.03 101 GLN A O 1
ATOM 826 N N . LYS A 1 102 ? -43.792 21.453 -0.810 1.00 54.19 102 LYS A N 1
ATOM 827 C CA . LYS A 1 102 ? -42.550 22.212 -0.982 1.00 54.19 102 LYS A CA 1
ATOM 828 C C . LYS A 1 102 ? -41.359 21.246 -1.042 1.00 54.19 102 LYS A C 1
ATOM 830 O O . LYS A 1 102 ? -40.818 20.850 -0.010 1.00 54.19 102 LYS A O 1
ATOM 835 N N . ARG A 1 103 ? -40.908 20.887 -2.245 1.00 53.84 103 ARG A N 1
ATOM 836 C CA . ARG A 1 103 ? -39.644 20.164 -2.431 1.00 53.84 103 ARG A CA 1
ATOM 837 C C . ARG A 1 103 ? -38.493 21.162 -2.393 1.00 53.84 103 ARG A C 1
ATOM 839 O O . ARG A 1 103 ? -38.321 21.982 -3.293 1.00 53.84 103 ARG A O 1
ATOM 846 N N . LYS A 1 104 ? -37.721 21.094 -1.305 1.00 56.62 104 LYS A N 1
ATOM 847 C CA . LYS A 1 104 ? -36.452 21.804 -1.119 1.00 56.62 104 LYS A CA 1
ATOM 848 C C . LYS A 1 104 ? -35.587 21.618 -2.371 1.00 56.62 104 LYS A C 1
ATOM 850 O O . LYS A 1 104 ? -35.309 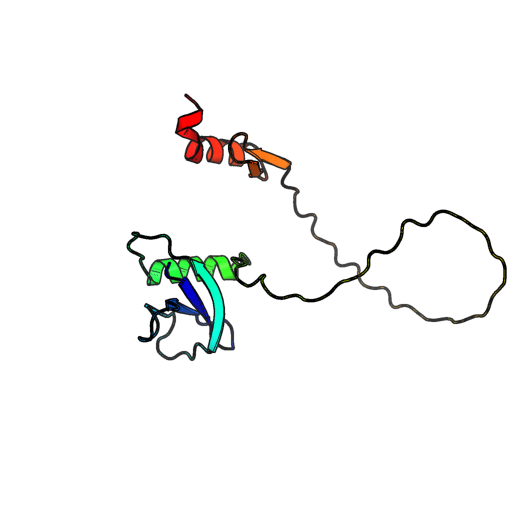20.489 -2.772 1.00 56.62 104 LYS A O 1
ATOM 855 N N . ARG A 1 105 ? -35.172 22.731 -2.987 1.00 55.06 105 ARG A N 1
ATOM 856 C CA . ARG A 1 105 ? -34.203 22.767 -4.090 1.00 55.06 105 ARG A CA 1
ATOM 857 C C . ARG A 1 105 ? -32.922 22.058 -3.643 1.00 55.06 105 ARG A C 1
ATOM 859 O O . ARG A 1 105 ? -32.129 22.620 -2.892 1.00 55.06 105 ARG A O 1
ATOM 866 N N . GLY A 1 106 ? -32.720 20.825 -4.101 1.00 52.50 106 GLY A N 1
ATOM 867 C CA . GLY A 1 106 ? -31.444 20.139 -3.961 1.00 52.50 106 GLY A CA 1
ATOM 868 C C . GLY A 1 106 ? -30.375 20.935 -4.702 1.00 52.50 106 GLY A C 1
ATOM 869 O O . GLY A 1 106 ? -30.470 21.117 -5.917 1.00 52.50 106 GLY A O 1
ATOM 870 N N . LYS A 1 107 ? -29.370 21.437 -3.976 1.00 57.50 107 LYS A N 1
ATOM 871 C CA . LYS A 1 107 ? -28.150 21.993 -4.569 1.00 57.50 107 LYS A CA 1
ATOM 872 C C . LYS A 1 107 ? -27.560 20.921 -5.489 1.00 57.50 107 LYS A C 1
ATOM 874 O O . LYS A 1 107 ? -26.989 19.940 -5.016 1.00 57.50 107 LYS A O 1
ATOM 879 N N . ARG A 1 108 ? -27.721 21.095 -6.806 1.00 57.97 108 ARG A N 1
ATOM 880 C CA . ARG A 1 108 ? -27.021 20.307 -7.825 1.00 57.97 108 ARG A CA 1
ATOM 881 C C . ARG A 1 108 ? -25.525 20.481 -7.570 1.00 57.97 108 ARG A C 1
ATOM 883 O O . ARG A 1 108 ? -24.960 21.517 -7.912 1.00 57.97 108 ARG A O 1
ATOM 890 N N . ARG A 1 109 ? -24.890 19.485 -6.943 1.00 62.03 109 ARG A N 1
ATOM 891 C CA . ARG A 1 109 ? -23.430 19.360 -6.931 1.00 62.03 109 ARG A CA 1
ATOM 892 C C . ARG A 1 109 ? -22.990 19.413 -8.392 1.00 62.03 109 ARG A C 1
ATOM 894 O O . ARG A 1 109 ? -23.381 18.551 -9.179 1.00 62.03 109 ARG A O 1
ATOM 901 N N . ARG A 1 110 ? -22.251 20.460 -8.769 1.00 60.31 110 ARG A N 1
ATOM 902 C CA . ARG A 1 110 ? -21.593 20.550 -10.074 1.00 60.31 110 ARG A CA 1
ATOM 903 C C . ARG A 1 110 ? -20.677 19.328 -10.164 1.00 60.31 110 ARG A C 1
ATOM 905 O O . ARG A 1 110 ? -19.635 19.311 -9.520 1.00 60.31 110 ARG A O 1
ATOM 912 N N . LYS A 1 111 ? -21.096 18.277 -10.882 1.00 59.62 111 LYS A N 1
ATOM 913 C CA . LYS A 1 111 ? -20.190 17.191 -11.276 1.00 59.62 111 LYS A CA 1
ATOM 914 C C . LYS A 1 111 ? -19.042 17.885 -11.999 1.00 59.62 111 LYS A C 1
ATOM 916 O O . LYS A 1 111 ? -19.293 18.541 -13.012 1.00 59.62 111 LYS A O 1
ATOM 921 N N . SER A 1 112 ? -17.831 17.827 -11.443 1.00 58.31 112 SER A N 1
ATOM 922 C CA . SER A 1 112 ? -16.668 18.315 -12.172 1.00 58.31 112 SER A CA 1
ATOM 923 C C . SER A 1 112 ? -16.666 17.584 -13.512 1.00 58.31 112 SER A C 1
ATOM 925 O O . SER A 1 112 ? -16.943 16.381 -13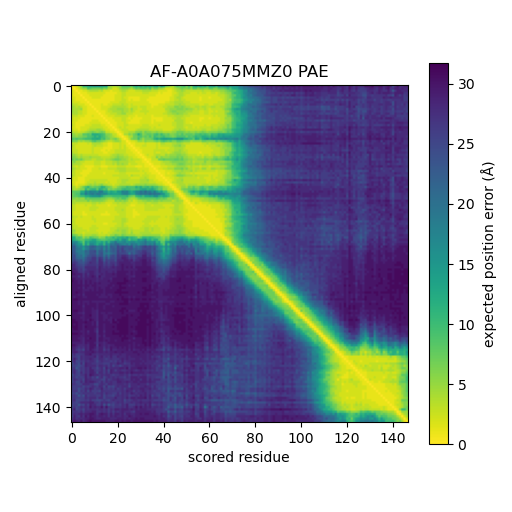.579 1.00 58.31 112 SER A O 1
ATOM 927 N N . ARG A 1 113 ? -16.487 18.332 -14.602 1.00 64.44 113 ARG A N 1
ATOM 928 C CA . ARG A 1 113 ? -16.304 17.746 -15.927 1.00 64.44 113 ARG A CA 1
ATOM 929 C C . ARG A 1 113 ? -14.972 17.000 -15.878 1.00 64.44 113 ARG A C 1
ATOM 931 O O . ARG A 1 113 ? -13.943 17.576 -16.211 1.00 64.44 113 ARG A O 1
ATOM 938 N N . ARG A 1 114 ? -14.976 15.757 -15.385 1.00 63.62 114 ARG A N 1
ATOM 939 C CA . ARG A 1 114 ? -13.839 14.851 -15.542 1.00 63.62 114 ARG A CA 1
ATOM 940 C C . ARG A 1 114 ? -13.563 14.801 -17.039 1.00 63.62 114 ARG A C 1
ATOM 942 O O . ARG A 1 114 ? -14.486 14.534 -17.815 1.00 63.62 114 ARG A O 1
ATOM 949 N N . ARG A 1 115 ? -12.344 15.178 -17.432 1.00 65.88 115 ARG A N 1
ATOM 950 C CA . ARG A 1 115 ? -11.911 15.091 -18.827 1.00 65.88 115 ARG A CA 1
ATOM 951 C C . ARG A 1 115 ? -12.095 13.638 -19.250 1.00 65.88 115 ARG A C 1
ATOM 953 O O . ARG A 1 115 ? -11.789 12.733 -18.476 1.00 65.88 115 ARG A O 1
ATOM 960 N N . LYS A 1 116 ? -12.731 13.426 -20.397 1.00 73.19 116 LYS A N 1
ATOM 961 C CA . LYS A 1 116 ? -12.927 12.074 -20.909 1.00 73.19 116 LYS A CA 1
ATOM 962 C C . LYS A 1 116 ? -11.583 11.602 -21.447 1.00 73.19 116 LYS A 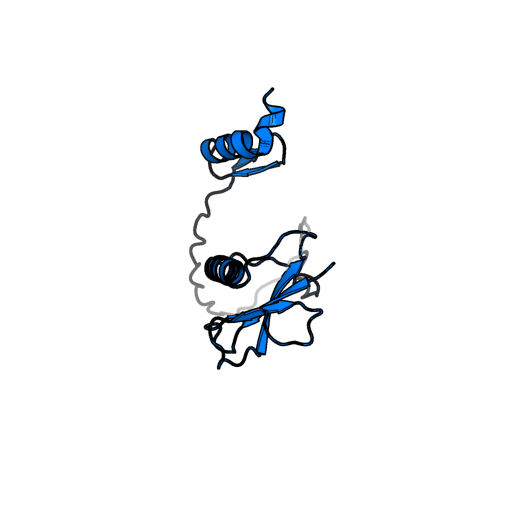C 1
ATOM 964 O O . LYS A 1 116 ? -10.932 12.365 -22.144 1.00 73.19 116 LYS A O 1
ATOM 969 N N . LEU A 1 117 ? -11.203 10.382 -21.091 1.00 81.12 117 LEU A N 1
ATOM 970 C CA . LEU A 1 117 ? -10.162 9.653 -21.800 1.00 81.12 117 LEU A CA 1
ATOM 971 C C . LEU A 1 117 ? -10.745 9.286 -23.167 1.00 81.12 117 LEU A C 1
ATOM 973 O O . LEU A 1 117 ? -11.774 8.608 -23.224 1.00 81.12 117 LEU A O 1
ATOM 977 N N . ASP A 1 118 ? -10.148 9.770 -24.242 1.00 84.62 118 ASP A N 1
ATOM 978 C CA . ASP A 1 118 ? -10.598 9.560 -25.622 1.00 84.62 118 ASP A CA 1
ATOM 979 C C . ASP A 1 118 ? -9.531 8.890 -26.496 1.00 84.62 118 ASP A C 1
ATOM 981 O O . ASP A 1 118 ? -9.853 8.360 -27.560 1.00 84.62 118 ASP A O 1
ATOM 985 N N . VAL A 1 119 ? -8.288 8.820 -26.019 1.00 88.69 119 VAL A N 1
ATOM 986 C CA . VAL A 1 119 ? -7.170 8.256 -26.770 1.00 88.69 119 VAL A CA 1
ATOM 987 C C . VAL A 1 119 ? -6.903 6.811 -26.352 1.00 88.69 119 VAL A C 1
ATOM 989 O O . VAL A 1 119 ? -6.619 6.538 -25.192 1.00 88.69 119 VAL A O 1
ATOM 992 N N . ARG A 1 120 ? -6.937 5.870 -27.303 1.00 92.19 120 ARG A N 1
ATOM 993 C CA . ARG A 1 120 ? -6.705 4.434 -27.060 1.00 92.19 120 ARG A CA 1
ATOM 994 C C . ARG A 1 120 ? -5.344 3.983 -27.598 1.00 92.19 120 ARG A C 1
ATOM 996 O O . ARG A 1 120 ? -5.012 4.310 -28.736 1.00 92.19 120 ARG A O 1
ATOM 1003 N N . CYS A 1 121 ? -4.589 3.207 -26.818 1.00 91.44 121 CYS A N 1
ATOM 1004 C CA . CYS A 1 121 ? -3.385 2.509 -27.284 1.00 91.44 121 CYS A CA 1
ATOM 1005 C C . CYS A 1 121 ? -3.738 1.442 -28.322 1.00 91.44 121 CYS A C 1
ATOM 1007 O O . CYS A 1 121 ? -4.693 0.678 -28.146 1.00 91.44 121 CYS A O 1
ATOM 1009 N N . ARG A 1 122 ? -2.933 1.367 -29.385 1.00 85.62 122 ARG A N 1
ATOM 1010 C CA . ARG A 1 122 ? -3.151 0.463 -30.523 1.00 85.62 122 ARG A CA 1
ATOM 1011 C C . ARG A 1 122 ? -2.932 -1.013 -30.198 1.00 85.62 122 ARG A C 1
ATOM 1013 O O . ARG A 1 122 ? -3.506 -1.864 -30.868 1.00 85.62 122 ARG A O 1
ATOM 1020 N N . PHE A 1 123 ? -2.120 -1.325 -29.189 1.00 86.00 123 PHE A N 1
ATOM 1021 C CA . PHE A 1 123 ? -1.667 -2.696 -28.933 1.00 86.00 123 PHE A CA 1
ATOM 1022 C C . PHE A 1 123 ? -2.328 -3.360 -27.721 1.00 86.00 123 PHE A C 1
ATOM 1024 O O . PHE A 1 123 ? -2.495 -4.578 -27.722 1.00 86.00 123 PHE A O 1
ATOM 1031 N N . CYS A 1 124 ? -2.688 -2.592 -26.688 1.00 87.88 124 CYS A N 1
ATOM 1032 C CA . CYS A 1 124 ? -3.229 -3.119 -25.426 1.00 87.88 124 CYS A CA 1
ATOM 1033 C C . CYS A 1 124 ? -4.587 -2.518 -25.036 1.00 87.88 124 CYS A C 1
ATOM 1035 O O . CYS A 1 124 ? -5.138 -2.868 -23.996 1.00 87.88 124 CYS A O 1
ATOM 1037 N N . ASN A 1 125 ? -5.148 -1.629 -25.866 1.00 88.81 125 ASN A N 1
ATOM 1038 C CA . ASN A 1 125 ? -6.449 -0.993 -25.659 1.00 88.81 125 ASN A CA 1
ATOM 1039 C C . ASN A 1 125 ? -6.577 -0.108 -24.403 1.00 88.81 125 ASN A C 1
ATOM 1041 O O . ASN A 1 125 ? -7.697 0.284 -24.069 1.00 88.81 125 ASN A O 1
ATOM 1045 N N . LEU A 1 126 ? -5.467 0.239 -23.741 1.00 90.62 126 LEU A N 1
ATOM 1046 C CA . LEU A 1 126 ? -5.454 1.165 -22.607 1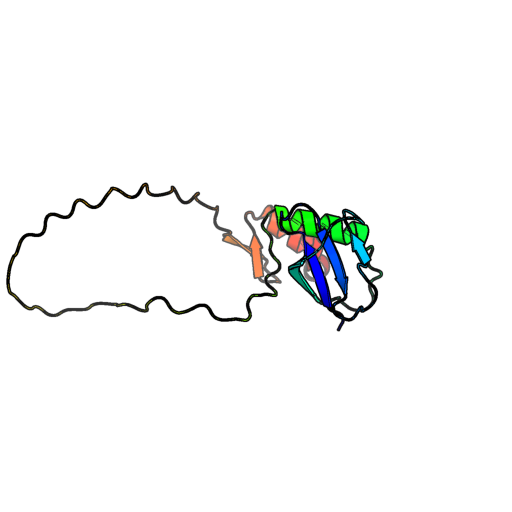.00 90.62 126 LEU A CA 1
ATOM 1047 C C . LEU A 1 126 ? -5.833 2.591 -23.051 1.00 90.62 126 LEU A C 1
ATOM 1049 O O . LEU A 1 126 ? -5.508 2.999 -24.167 1.00 90.62 126 LEU A O 1
ATOM 1053 N N . MET A 1 127 ? -6.537 3.330 -22.190 1.00 91.62 127 MET A N 1
ATOM 1054 C CA . MET A 1 127 ? -7.085 4.661 -22.483 1.00 91.62 127 MET A CA 1
ATOM 1055 C C . MET A 1 127 ? -6.269 5.766 -21.797 1.00 91.62 127 MET A C 1
ATOM 1057 O O . MET A 1 127 ? -5.975 5.664 -20.609 1.00 91.62 127 MET A O 1
ATOM 1061 N N . PHE A 1 128 ? -5.975 6.839 -22.528 1.00 89.38 128 PHE A N 1
ATOM 1062 C CA . PHE A 1 128 ? -5.141 7.975 -22.127 1.00 89.38 128 PHE A CA 1
ATOM 1063 C C . PHE A 1 128 ? -5.884 9.299 -22.313 1.00 89.38 128 PHE A C 1
ATOM 1065 O O . PHE A 1 128 ? -6.891 9.362 -23.027 1.00 89.38 128 PHE A O 1
ATOM 1072 N N . TYR A 1 129 ? -5.401 10.356 -21.654 1.00 87.00 129 TYR A N 1
ATOM 1073 C CA . TYR A 1 129 ? -5.994 11.688 -21.795 1.00 87.00 129 TYR A CA 1
ATOM 1074 C C . TYR A 1 129 ? -5.519 12.382 -23.068 1.00 87.00 129 TYR A C 1
ATOM 1076 O O . TYR A 1 129 ? -6.281 13.133 -23.667 1.00 87.00 129 TYR A O 1
ATOM 1084 N N . ASN A 1 130 ? -4.268 12.134 -23.466 1.00 90.44 130 ASN A N 1
ATOM 1085 C CA . ASN A 1 130 ? -3.621 12.810 -24.583 1.00 90.44 130 ASN A CA 1
ATOM 1086 C C . ASN A 1 130 ? -2.821 11.812 -25.439 1.00 90.44 130 ASN A C 1
ATOM 1088 O O . ASN A 1 130 ? -2.323 10.798 -24.946 1.00 90.44 130 ASN A O 1
ATOM 1092 N N . ASP A 1 131 ? -2.592 12.159 -26.708 1.00 89.25 131 ASP A N 1
ATOM 1093 C CA . ASP A 1 131 ? -1.757 11.368 -27.625 1.00 89.25 131 ASP A CA 1
ATOM 1094 C C . ASP A 1 131 ? -0.298 11.231 -27.168 1.00 89.25 131 ASP A C 1
ATOM 1096 O O . ASP A 1 131 ? 0.342 10.232 -27.487 1.00 89.25 131 ASP A O 1
ATOM 1100 N N . VAL A 1 132 ? 0.221 12.197 -26.402 1.00 90.69 132 VAL A N 1
ATOM 1101 C CA . VAL A 1 132 ? 1.594 12.155 -25.868 1.00 90.69 132 VAL A CA 1
ATOM 1102 C C . VAL A 1 132 ? 1.757 11.004 -24.876 1.00 90.69 132 VAL A C 1
ATOM 1104 O O . VAL A 1 132 ? 2.706 10.239 -24.997 1.00 90.69 132 VAL A O 1
ATOM 1107 N N . GLU A 1 133 ? 0.806 10.837 -23.953 1.00 90.25 133 GLU A N 1
ATOM 1108 C CA . GLU A 1 133 ? 0.820 9.739 -22.974 1.00 90.25 133 GLU A CA 1
ATOM 1109 C C . GLU A 1 133 ? 0.639 8.380 -23.657 1.00 90.25 133 GLU A C 1
ATOM 1111 O O . GLU A 1 133 ? 1.301 7.406 -23.300 1.00 90.25 133 GLU A O 1
ATOM 1116 N N . ARG A 1 134 ? -0.218 8.317 -24.690 1.00 92.69 134 ARG A N 1
ATOM 1117 C CA . ARG A 1 134 ? -0.331 7.113 -25.521 1.00 92.69 134 ARG A CA 1
ATOM 1118 C C . ARG A 1 134 ? 1.010 6.793 -26.180 1.00 92.69 134 ARG A C 1
ATOM 1120 O O . ARG A 1 134 ? 1.423 5.642 -26.155 1.00 92.69 134 ARG A O 1
ATOM 1127 N N . ALA A 1 135 ? 1.684 7.782 -26.766 1.00 88.31 135 ALA A N 1
ATOM 1128 C CA . ALA A 1 135 ? 2.935 7.575 -27.491 1.00 88.31 135 ALA A CA 1
ATOM 1129 C C . ALA A 1 135 ? 4.091 7.153 -26.571 1.00 88.31 135 ALA A C 1
ATOM 1131 O O . ALA A 1 135 ? 4.864 6.272 -26.945 1.00 88.31 135 ALA A O 1
ATOM 1132 N N . THR A 1 136 ? 4.206 7.728 -25.368 1.00 91.81 136 THR A N 1
ATOM 1133 C CA . THR A 1 136 ? 5.207 7.285 -24.382 1.00 91.81 136 THR A CA 1
ATOM 1134 C C . THR A 1 136 ? 4.927 5.859 -23.935 1.00 91.81 136 THR A C 1
ATOM 1136 O O . THR A 1 136 ? 5.833 5.032 -23.936 1.00 91.81 136 THR A O 1
ATOM 1139 N N . HIS A 1 137 ? 3.662 5.533 -23.665 1.00 92.62 137 HIS A N 1
ATOM 1140 C CA . HIS A 1 137 ? 3.262 4.172 -23.334 1.00 92.62 137 HIS A CA 1
ATOM 1141 C C . HIS A 1 137 ? 3.569 3.182 -24.466 1.00 92.62 137 HIS A C 1
ATOM 1143 O O . HIS A 1 137 ? 4.177 2.144 -24.222 1.00 92.62 137 HIS A O 1
ATOM 1149 N N . GLU A 1 138 ? 3.194 3.499 -25.707 1.00 91.94 138 GLU A N 1
ATOM 1150 C CA . GLU A 1 138 ? 3.481 2.650 -26.866 1.00 91.94 138 GLU A CA 1
ATOM 1151 C C . GLU A 1 138 ? 4.992 2.466 -27.063 1.00 91.94 138 GLU A C 1
ATOM 1153 O O . GLU A 1 138 ? 5.441 1.356 -27.339 1.00 91.94 138 GLU A O 1
ATOM 1158 N N . LYS A 1 139 ? 5.793 3.512 -26.842 1.00 88.69 139 LYS A N 1
ATOM 1159 C CA . LYS A 1 139 ? 7.252 3.436 -26.950 1.00 88.69 139 LYS A CA 1
ATOM 1160 C C . LYS A 1 139 ? 7.889 2.588 -25.849 1.00 88.69 139 LYS A C 1
ATOM 1162 O O . LYS A 1 139 ? 8.812 1.842 -26.141 1.00 88.69 139 LYS A O 1
ATOM 1167 N N . GLU A 1 140 ? 7.433 2.703 -24.607 1.00 89.38 140 GLU A N 1
ATOM 1168 C CA . GLU A 1 140 ? 8.045 2.018 -23.459 1.00 89.38 140 GLU A CA 1
ATOM 1169 C C . GLU A 1 140 ? 7.570 0.568 -23.320 1.00 89.38 140 GLU A C 1
ATOM 1171 O O . GLU A 1 140 ? 8.368 -0.328 -23.060 1.00 89.38 140 GLU A O 1
ATOM 1176 N N . TRP A 1 141 ? 6.278 0.318 -23.536 1.00 88.69 141 TRP A N 1
ATOM 1177 C CA . TRP A 1 141 ? 5.647 -0.985 -23.296 1.00 88.69 141 TRP A CA 1
ATOM 1178 C C . TRP A 1 141 ? 5.455 -1.810 -24.568 1.00 88.69 141 TRP A C 1
ATOM 1180 O O . TRP A 1 141 ? 5.278 -3.030 -24.506 1.00 88.69 141 TRP A O 1
ATOM 1190 N N . HIS A 1 142 ? 5.477 -1.165 -25.734 1.00 87.31 142 HIS A N 1
ATOM 1191 C CA . HIS A 1 142 ? 5.334 -1.817 -27.035 1.00 87.31 142 HIS A CA 1
ATOM 1192 C C . HIS A 1 142 ? 6.532 -1.559 -27.956 1.00 87.31 142 HIS A C 1
ATOM 1194 O O . HIS A 1 142 ? 6.411 -1.750 -29.164 1.00 87.31 142 HIS A O 1
ATOM 1200 N N . ALA A 1 143 ? 7.702 -1.229 -27.387 1.00 75.44 143 ALA A N 1
ATOM 1201 C CA . ALA A 1 143 ? 8.966 -1.046 -28.110 1.00 75.44 143 ALA A CA 1
ATOM 1202 C C . ALA A 1 143 ? 9.235 -2.168 -29.132 1.00 75.44 143 ALA A C 1
ATOM 1204 O O . ALA A 1 143 ? 9.593 -1.905 -30.274 1.00 75.44 143 ALA A O 1
ATOM 1205 N N . ASN A 1 144 ? 8.968 -3.419 -28.742 1.00 68.94 144 ASN A N 1
ATOM 1206 C CA . ASN A 1 144 ? 9.204 -4.608 -29.568 1.00 68.94 144 ASN A CA 1
ATOM 1207 C C . ASN A 1 144 ? 8.162 -4.836 -30.681 1.00 68.94 144 ASN A C 1
ATOM 1209 O O . ASN A 1 144 ? 8.318 -5.767 -31.461 1.00 68.94 144 ASN A O 1
ATOM 1213 N N . LYS A 1 145 ? 7.087 -4.038 -30.747 1.00 60.00 145 LYS A N 1
ATOM 1214 C CA . LYS A 1 145 ? 6.049 -4.102 -31.797 1.00 60.00 145 LYS A CA 1
ATOM 1215 C C . LYS A 1 145 ? 6.115 -2.923 -32.779 1.00 60.00 145 LYS A C 1
ATOM 1217 O O . LYS A 1 145 ? 5.233 -2.793 -33.624 1.00 60.00 145 LYS A O 1
ATOM 1222 N N . LEU A 1 146 ? 7.107 -2.043 -32.618 1.00 57.03 146 LEU A N 1
ATOM 1223 C CA . LEU A 1 146 ? 7.387 -0.904 -33.502 1.00 57.03 146 LEU A CA 1
ATOM 1224 C C . LEU A 1 146 ? 8.545 -1.183 -34.487 1.00 57.03 146 LEU A C 1
ATOM 1226 O O . LEU A 1 146 ? 8.908 -0.283 -35.244 1.00 57.03 146 LEU A O 1
ATOM 1230 N N . LEU A 1 147 ? 9.099 -2.402 -34.467 1.00 52.22 147 LEU A N 1
ATOM 1231 C CA . LEU A 1 147 ? 9.973 -2.985 -35.496 1.00 52.22 147 LEU A CA 1
ATOM 1232 C 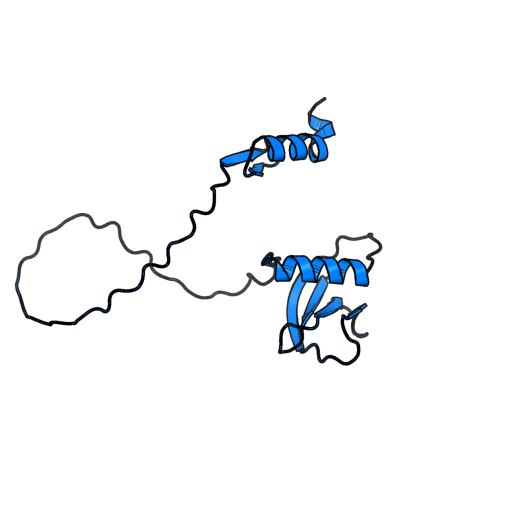C . LEU A 1 147 ? 9.128 -3.806 -36.475 1.00 52.22 147 LEU A C 1
ATOM 1234 O O . LEU A 1 147 ? 9.421 -3.733 -37.686 1.00 52.22 147 LEU A O 1
#

pLDDT: mean 74.81, std 21.15, range [32.69, 96.69]

Solvent-accessible surface area (backbone atoms only — not comparable to full-atom values): 9878 Å² total; per-residue (Å²): 132,54,39,40,34,36,29,18,26,93,82,69,80,44,46,34,31,30,46,75,83,51,86,77,65,64,75,28,59,76,51,96,84,63,67,67,78,40,81,79,41,52,46,74,54,69,87,92,63,90,74,58,47,64,62,50,50,55,54,49,51,52,37,48,75,73,67,53,68,70,74,62,82,79,74,78,90,85,75,91,85,72,95,78,75,91,82,78,89,83,91,83,90,89,83,89,80,90,76,94,70,89,74,77,83,74,79,75,75,79,74,74,83,71,78,70,65,78,36,64,36,92,87,78,65,51,73,25,77,41,69,66,60,37,48,52,47,44,52,72,79,36,48,87,76,77,115

Mean predicted aligned error: 19.47 Å